Protein AF-A0A1F8T4U3-F1 (afdb_monomer)

Structure (mmCIF, N/CA/C/O backbone):
data_AF-A0A1F8T4U3-F1
#
_entry.id   AF-A0A1F8T4U3-F1
#
loop_
_atom_site.group_PDB
_atom_site.id
_atom_site.type_symbol
_atom_site.label_atom_id
_atom_site.label_alt_id
_atom_site.label_comp_id
_atom_site.label_asym_id
_atom_site.label_entity_id
_atom_site.label_seq_id
_atom_site.pdbx_PDB_ins_code
_atom_site.Cartn_x
_atom_site.Cartn_y
_atom_site.Cartn_z
_atom_site.occupancy
_atom_site.B_iso_or_equiv
_atom_site.auth_seq_id
_atom_site.auth_comp_id
_atom_site.auth_asym_id
_atom_site.auth_atom_id
_atom_site.pdbx_PDB_model_num
ATOM 1 N N . MET A 1 1 ? 13.710 7.828 16.628 1.00 38.34 1 MET A N 1
ATOM 2 C CA . MET A 1 1 ? 12.894 6.754 17.235 1.00 38.34 1 MET A CA 1
ATOM 3 C C . MET A 1 1 ? 11.964 6.233 16.154 1.00 38.34 1 MET A C 1
ATOM 5 O O . MET A 1 1 ? 11.043 6.942 15.777 1.00 38.34 1 MET A O 1
ATOM 9 N N . SER A 1 2 ? 12.272 5.076 15.568 1.00 38.75 2 SER A N 1
ATOM 10 C CA . SER A 1 2 ? 11.488 4.494 14.478 1.00 38.75 2 SER A CA 1
ATOM 11 C C . SER A 1 2 ? 10.293 3.731 15.049 1.00 38.75 2 SER A C 1
ATOM 13 O O . SER A 1 2 ? 10.446 2.625 15.566 1.00 38.75 2 SER A O 1
ATOM 15 N N . THR A 1 3 ? 9.104 4.319 14.976 1.00 54.06 3 THR A N 1
ATOM 16 C CA . THR A 1 3 ? 7.865 3.553 15.157 1.00 54.06 3 THR A CA 1
ATOM 17 C C . THR A 1 3 ? 7.583 2.911 13.801 1.00 54.06 3 THR A C 1
ATOM 19 O O . THR A 1 3 ? 7.075 3.572 12.909 1.00 54.06 3 THR A O 1
ATOM 22 N N . PHE A 1 4 ? 8.062 1.681 13.594 1.00 69.12 4 PHE A N 1
ATOM 23 C CA . PHE A 1 4 ? 8.193 1.056 12.264 1.00 69.12 4 PHE A CA 1
ATOM 24 C C . PHE A 1 4 ? 6.885 0.507 11.667 1.00 69.12 4 PHE A C 1
ATOM 26 O O . PHE A 1 4 ? 6.922 -0.093 10.598 1.00 69.12 4 PHE A O 1
ATOM 33 N N . LEU A 1 5 ? 5.747 0.681 12.343 1.00 88.00 5 LEU A N 1
ATOM 34 C CA . LEU A 1 5 ? 4.460 0.137 11.912 1.00 88.00 5 LEU A CA 1
ATOM 35 C C . LEU A 1 5 ? 3.433 1.269 11.778 1.00 88.00 5 LEU A C 1
ATOM 37 O O . LEU A 1 5 ? 3.212 1.979 12.767 1.00 88.00 5 LEU A O 1
ATOM 41 N N . PRO A 1 6 ? 2.814 1.445 10.596 1.00 91.81 6 PRO A N 1
ATOM 42 C CA . PRO A 1 6 ? 1.813 2.481 10.383 1.00 91.81 6 PRO A CA 1
ATOM 43 C C . PRO A 1 6 ? 0.578 2.211 11.240 1.00 91.81 6 PRO A C 1
ATOM 45 O O . PRO A 1 6 ? 0.229 1.060 11.514 1.00 91.81 6 PRO A O 1
ATOM 48 N N . ARG A 1 7 ? -0.120 3.263 11.654 1.00 92.31 7 ARG A N 1
ATOM 49 C CA . ARG A 1 7 ? -1.450 3.125 12.266 1.00 92.31 7 ARG A CA 1
ATOM 50 C C . ARG A 1 7 ? -2.534 3.100 11.195 1.00 92.31 7 ARG A C 1
ATOM 52 O O . ARG A 1 7 ? -2.344 3.609 10.095 1.00 92.31 7 ARG A O 1
ATOM 59 N N . ILE A 1 8 ? -3.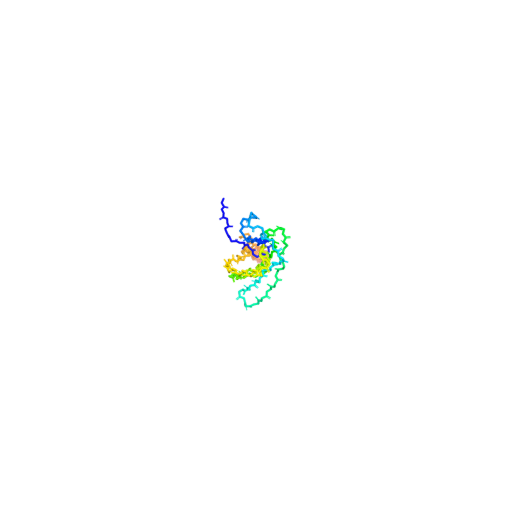709 2.561 11.519 1.00 93.50 8 ILE A N 1
ATOM 60 C CA . ILE A 1 8 ? -4.889 2.772 10.670 1.00 93.50 8 ILE A CA 1
ATOM 61 C C . ILE A 1 8 ? -5.109 4.280 10.462 1.00 93.50 8 ILE A C 1
ATOM 63 O O . ILE A 1 8 ? -4.965 5.072 11.396 1.00 93.50 8 ILE A O 1
ATOM 67 N N . GLY A 1 9 ? -5.424 4.676 9.231 1.00 91.38 9 GLY A N 1
ATOM 68 C CA . GLY A 1 9 ? -5.542 6.079 8.830 1.00 91.38 9 GLY A CA 1
ATOM 69 C C . GLY A 1 9 ? -4.218 6.788 8.511 1.00 91.38 9 GLY A C 1
ATOM 70 O O . GLY A 1 9 ? -4.257 7.898 7.986 1.00 91.38 9 GLY A O 1
ATOM 71 N N . GLU A 1 10 ? -3.061 6.174 8.771 1.00 92.56 10 GLU A N 1
ATOM 72 C CA . GLU A 1 10 ? -1.750 6.715 8.396 1.00 92.56 10 GLU A CA 1
ATOM 73 C C . GLU A 1 10 ? -1.363 6.270 6.983 1.00 92.56 10 GLU A C 1
ATOM 75 O O . GLU A 1 10 ? -1.389 5.083 6.668 1.00 92.56 10 GLU A O 1
ATOM 80 N N . GLN A 1 11 ? -1.009 7.216 6.115 1.00 94.56 11 GLN A N 1
ATOM 81 C CA . GLN A 1 11 ? -0.647 6.909 4.735 1.00 94.56 11 GLN A CA 1
ATOM 82 C C . GLN A 1 11 ? 0.686 6.152 4.666 1.00 94.56 11 GLN A C 1
ATOM 84 O O . GLN A 1 11 ? 1.686 6.564 5.249 1.00 94.56 11 GLN A O 1
ATOM 89 N N . VAL A 1 12 ? 0.704 5.079 3.883 1.00 94.44 12 VAL A N 1
ATOM 90 C CA . VAL A 1 12 ? 1.893 4.306 3.531 1.00 94.44 12 VAL A CA 1
ATOM 91 C C . VAL A 1 12 ? 2.278 4.633 2.095 1.00 94.44 12 VAL A C 1
ATOM 93 O O . VAL A 1 12 ? 1.426 4.660 1.204 1.00 94.44 12 VAL A O 1
ATOM 96 N N . ILE A 1 13 ? 3.568 4.868 1.867 1.00 95.69 13 ILE A N 1
ATOM 97 C CA . ILE A 1 13 ? 4.123 5.078 0.530 1.00 95.69 13 ILE A CA 1
ATOM 98 C C . ILE A 1 13 ? 4.714 3.761 0.036 1.00 95.69 13 ILE A C 1
ATOM 100 O O . ILE A 1 13 ? 5.574 3.171 0.686 1.00 95.69 13 ILE A O 1
ATOM 104 N N . ILE A 1 14 ? 4.243 3.312 -1.121 1.00 95.81 14 ILE A N 1
ATOM 105 C CA . ILE A 1 14 ? 4.720 2.125 -1.819 1.00 95.81 14 ILE A CA 1
ATOM 106 C C . ILE A 1 14 ? 5.652 2.607 -2.918 1.00 95.81 14 ILE A C 1
ATOM 108 O O . ILE A 1 14 ? 5.229 3.340 -3.810 1.00 95.81 14 ILE A O 1
ATOM 112 N N . THR A 1 15 ? 6.910 2.189 -2.862 1.00 95.00 15 THR A N 1
ATOM 113 C CA . THR A 1 15 ? 7.899 2.474 -3.900 1.00 95.00 15 THR A CA 1
ATOM 114 C C . THR A 1 15 ? 8.440 1.180 -4.476 1.00 95.00 15 THR A C 1
ATOM 116 O O . THR A 1 15 ? 8.572 0.171 -3.781 1.00 95.00 15 THR A O 1
ATOM 119 N N . ALA A 1 16 ? 8.741 1.206 -5.765 1.00 93.81 16 ALA A N 1
ATOM 120 C CA . ALA A 1 16 ? 9.314 0.078 -6.469 1.00 93.81 16 ALA A CA 1
ATOM 121 C C . ALA A 1 16 ? 10.251 0.575 -7.564 1.00 93.81 16 ALA A C 1
ATOM 123 O O . ALA A 1 16 ? 10.000 1.599 -8.198 1.00 93.81 16 ALA 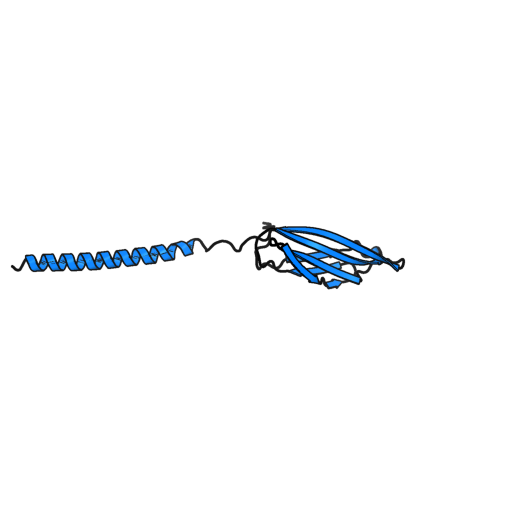A O 1
ATOM 124 N N . ASP A 1 17 ? 11.343 -0.151 -7.769 1.00 90.38 17 ASP A N 1
ATOM 125 C CA . ASP A 1 17 ? 12.385 0.222 -8.715 1.00 90.38 17 ASP A CA 1
ATOM 126 C C . ASP A 1 17 ? 12.829 -1.018 -9.491 1.00 90.38 17 ASP A C 1
ATOM 128 O O . ASP A 1 17 ? 13.073 -2.072 -8.897 1.00 90.38 17 ASP A O 1
ATOM 132 N N . LEU A 1 18 ? 12.910 -0.902 -10.818 1.00 84.31 18 LEU A N 1
ATOM 133 C CA . LEU A 1 18 ? 13.327 -1.995 -11.701 1.00 84.31 18 LEU A CA 1
ATOM 134 C C . LEU A 1 18 ? 14.850 -2.009 -11.936 1.00 84.31 18 LEU A C 1
ATOM 136 O O . LEU A 1 18 ? 15.330 -2.477 -12.967 1.00 84.31 18 LEU A O 1
ATOM 140 N N . GLY A 1 19 ? 15.619 -1.531 -10.957 1.00 73.62 19 GLY A N 1
ATOM 141 C CA . GLY A 1 19 ? 17.076 -1.517 -10.992 1.00 73.62 19 GLY A CA 1
ATOM 142 C C . GLY A 1 19 ? 17.644 -0.269 -11.675 1.00 73.62 19 GLY A C 1
ATOM 143 O O . GLY A 1 19 ? 16.906 0.621 -12.098 1.00 73.62 19 GLY A O 1
ATOM 144 N N . PRO A 1 20 ? 18.982 -0.161 -11.768 1.00 63.62 20 PRO A N 1
ATOM 145 C CA . PRO A 1 20 ? 19.629 1.076 -12.177 1.00 63.62 20 PRO A CA 1
ATOM 146 C C . PRO A 1 20 ? 19.173 1.532 -13.580 1.00 63.62 20 PRO A C 1
ATOM 148 O O . PRO A 1 20 ? 19.243 0.741 -14.527 1.00 63.62 20 PRO A O 1
ATOM 151 N N . PRO A 1 21 ? 18.814 2.823 -13.754 1.00 57.31 21 PRO A N 1
ATOM 152 C CA . PRO A 1 21 ? 18.354 3.391 -15.029 1.00 57.31 21 PRO A CA 1
ATOM 153 C C . PRO A 1 21 ? 19.306 3.152 -16.211 1.00 57.31 21 PRO A C 1
ATOM 155 O O . PRO A 1 21 ? 18.888 3.136 -17.368 1.00 57.31 21 PRO A O 1
ATOM 158 N N . ALA A 1 22 ? 20.595 2.940 -15.923 1.00 50.81 22 ALA A N 1
ATOM 159 C CA . ALA A 1 22 ? 21.651 2.696 -16.902 1.00 50.81 22 ALA A CA 1
ATOM 160 C C . ALA A 1 22 ? 21.457 1.415 -17.742 1.00 50.81 22 ALA A C 1
ATOM 162 O O . ALA A 1 22 ? 22.149 1.249 -18.742 1.00 50.81 22 ALA A O 1
ATOM 163 N N . ALA A 1 23 ? 20.518 0.533 -17.379 1.00 61.16 23 ALA A N 1
ATOM 164 C CA . ALA A 1 23 ? 20.160 -0.641 -18.178 1.00 61.16 23 ALA A CA 1
ATOM 165 C C . ALA A 1 23 ? 19.227 -0.329 -19.369 1.00 61.16 23 ALA A C 1
ATOM 167 O O . ALA A 1 23 ? 18.924 -1.227 -20.152 1.00 61.16 23 ALA A O 1
ATOM 168 N N . GLY A 1 24 ? 18.759 0.919 -19.523 1.00 64.31 24 GLY A N 1
ATOM 169 C CA . GLY A 1 24 ? 17.869 1.305 -20.626 1.00 64.31 24 GLY A CA 1
ATOM 170 C C . GLY A 1 24 ? 16.463 0.707 -20.524 1.00 64.31 24 GLY A C 1
ATOM 171 O O . GLY A 1 24 ? 15.755 0.631 -21.524 1.00 64.31 24 GLY A O 1
ATOM 172 N N . VAL A 1 25 ? 16.062 0.274 -19.327 1.00 73.62 25 VAL A N 1
ATOM 173 C CA . VAL A 1 25 ? 14.745 -0.305 -19.060 1.00 73.62 25 VAL A CA 1
ATOM 174 C C . VAL A 1 25 ? 13.848 0.782 -18.476 1.00 73.62 25 VAL A C 1
ATOM 176 O O . VAL A 1 25 ? 14.078 1.259 -17.365 1.00 73.62 25 VAL A O 1
ATOM 179 N N . ALA A 1 26 ? 12.82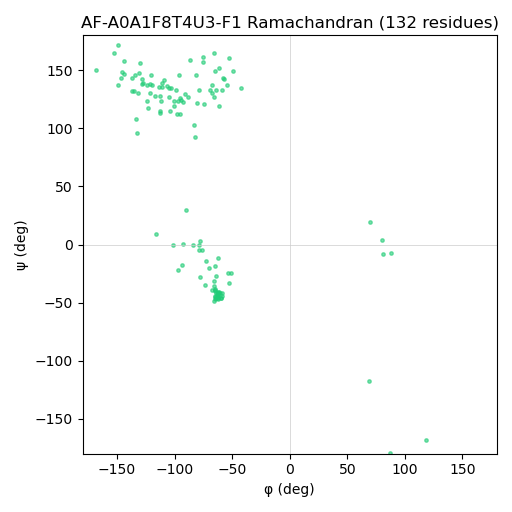7 1.181 -19.232 1.00 82.31 26 ALA A N 1
ATOM 180 C CA . ALA A 1 26 ? 11.778 2.072 -18.752 1.00 82.31 26 ALA A CA 1
ATOM 181 C C . ALA A 1 26 ? 10.559 1.244 -18.343 1.00 82.31 26 ALA A C 1
ATOM 183 O O . ALA A 1 26 ? 10.119 0.362 -19.087 1.00 82.31 26 ALA A O 1
ATOM 184 N N . LEU A 1 27 ? 10.005 1.536 -17.167 1.00 91.06 27 LEU A N 1
ATOM 185 C CA . LEU A 1 27 ? 8.738 0.954 -16.755 1.00 91.06 27 LEU A CA 1
ATOM 186 C C . LEU A 1 27 ? 7.634 1.424 -17.707 1.00 91.06 27 LEU A C 1
ATOM 188 O O . LEU A 1 27 ? 7.506 2.611 -18.001 1.00 91.06 27 LEU A O 1
ATOM 192 N N . SER A 1 28 ? 6.822 0.481 -18.169 1.00 92.31 28 SER A N 1
ATOM 193 C CA . SER A 1 28 ? 5.616 0.741 -18.958 1.00 92.31 28 SER A CA 1
ATOM 194 C C . SER A 1 28 ? 4.358 0.735 -18.092 1.00 92.31 28 SER A C 1
ATOM 196 O O . SER A 1 28 ? 3.347 1.323 -18.466 1.00 92.31 28 SER A O 1
ATOM 198 N N . GLY A 1 29 ? 4.411 0.085 -16.929 1.00 95.00 29 GLY A N 1
ATOM 199 C CA . GLY A 1 29 ? 3.289 0.006 -16.004 1.00 95.00 29 GLY A CA 1
ATOM 200 C C . GLY A 1 29 ? 3.705 -0.552 -14.652 1.00 95.00 29 GLY A C 1
ATOM 201 O O . GLY A 1 29 ? 4.632 -1.35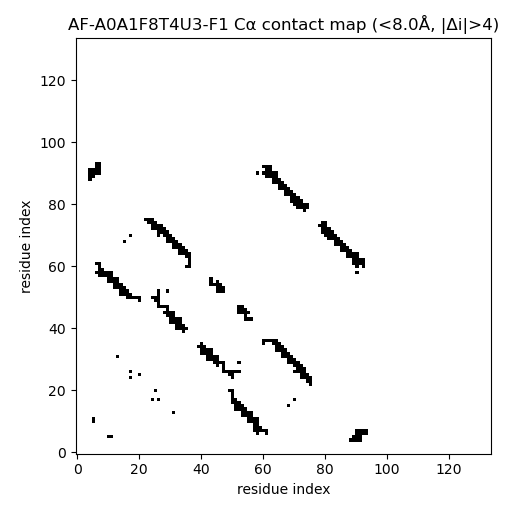9 -14.555 1.00 95.00 29 GLY A O 1
ATOM 202 N N . ALA A 1 30 ? 3.009 -0.121 -13.607 1.00 97.12 30 ALA A N 1
ATOM 203 C CA . ALA A 1 30 ? 3.247 -0.566 -12.247 1.00 97.12 30 ALA A CA 1
ATOM 204 C C . ALA A 1 30 ? 1.940 -0.554 -11.449 1.00 97.12 30 ALA A C 1
ATOM 206 O O . ALA A 1 30 ? 1.148 0.388 -11.532 1.00 97.12 30 ALA A O 1
ATOM 207 N N . GLN A 1 31 ? 1.722 -1.599 -10.659 1.00 98.00 31 GLN A N 1
ATOM 208 C CA . GLN A 1 31 ? 0.558 -1.715 -9.786 1.00 98.00 31 GLN A CA 1
ATOM 209 C C . GLN A 1 31 ? 0.925 -2.444 -8.499 1.00 98.00 31 GLN A C 1
ATOM 211 O O . GLN A 1 31 ? 1.773 -3.337 -8.501 1.00 98.00 31 GLN A O 1
ATOM 216 N N . ALA A 1 32 ? 0.251 -2.089 -7.413 1.00 98.19 32 ALA A N 1
ATOM 217 C CA . ALA A 1 32 ? 0.273 -2.839 -6.170 1.00 98.19 32 ALA A CA 1
ATOM 218 C C . ALA A 1 32 ? -1.098 -3.474 -5.933 1.00 98.19 32 ALA A C 1
ATOM 220 O O . ALA A 1 32 ? -2.134 -2.855 -6.160 1.00 98.19 32 ALA A O 1
ATOM 221 N N . VAL A 1 33 ? -1.109 -4.712 -5.465 1.00 98.38 33 VAL A N 1
ATOM 222 C CA . VAL A 1 33 ? -2.307 -5.421 -5.030 1.00 98.38 33 VAL A CA 1
ATOM 223 C C . VAL A 1 33 ? -2.189 -5.615 -3.528 1.00 98.38 33 VAL A C 1
ATOM 225 O O . VAL A 1 33 ? -1.303 -6.318 -3.043 1.00 98.38 33 VAL A O 1
ATOM 228 N N . ILE A 1 34 ? -3.068 -4.952 -2.787 1.00 98.25 34 ILE A N 1
ATOM 229 C CA . ILE A 1 34 ? -3.110 -4.990 -1.331 1.00 98.25 34 ILE A CA 1
ATOM 230 C C . ILE A 1 34 ? -4.106 -6.053 -0.904 1.00 98.25 34 ILE A C 1
ATOM 232 O O . ILE A 1 34 ? -5.277 -5.999 -1.276 1.00 98.25 34 ILE A O 1
ATOM 236 N N . ARG A 1 35 ? -3.657 -7.003 -0.089 1.00 98.31 35 ARG A N 1
ATOM 237 C CA . ARG A 1 35 ? -4.505 -7.998 0.561 1.00 98.31 35 ARG A CA 1
ATOM 238 C C . ARG A 1 35 ? -4.681 -7.625 2.024 1.00 98.31 35 ARG A C 1
ATOM 240 O O . ARG A 1 35 ? -3.722 -7.651 2.794 1.00 98.31 35 ARG A O 1
ATOM 247 N N . ARG A 1 36 ? -5.913 -7.302 2.404 1.00 97.62 36 ARG A N 1
ATOM 248 C CA . ARG A 1 36 ? -6.282 -6.943 3.776 1.00 97.62 36 ARG A CA 1
ATOM 249 C C . ARG A 1 36 ? -6.343 -8.189 4.675 1.00 97.62 36 ARG A C 1
ATOM 251 O O . ARG A 1 36 ? -6.548 -9.291 4.163 1.00 97.62 36 ARG A O 1
ATOM 258 N N . PRO A 1 37 ? -6.283 -8.031 6.011 1.00 96.88 37 PRO A N 1
ATOM 259 C CA . PRO A 1 37 ? -6.395 -9.133 6.971 1.00 96.88 37 PRO A CA 1
ATOM 260 C C . PRO A 1 37 ? -7.632 -10.024 6.783 1.00 96.88 37 PRO A C 1
ATOM 262 O O . PRO A 1 37 ? -7.570 -11.225 7.022 1.00 96.88 37 PRO A O 1
ATOM 265 N N . GLY A 1 38 ? -8.754 -9.449 6.333 1.00 95.12 38 GLY A N 1
ATOM 266 C CA . GLY A 1 38 ? -9.994 -10.182 6.047 1.00 95.12 38 GLY A CA 1
ATOM 267 C C . GLY A 1 38 ? -10.008 -10.930 4.707 1.00 95.12 38 GLY A C 1
ATOM 268 O O . GLY A 1 38 ? -11.014 -11.544 4.371 1.00 95.12 38 GLY A O 1
ATOM 269 N N . GLY A 1 39 ? -8.927 -10.862 3.924 1.00 94.75 39 GLY A N 1
ATOM 270 C CA . GLY A 1 39 ? -8.815 -11.474 2.598 1.00 94.75 39 GLY A CA 1
ATOM 271 C C . GLY A 1 39 ? -9.310 -10.602 1.440 1.00 94.75 39 GLY A C 1
ATOM 272 O O . GLY A 1 39 ? -9.089 -10.967 0.288 1.00 94.75 39 GLY A O 1
ATOM 273 N N . GLU A 1 40 ? -9.931 -9.453 1.723 1.00 97.75 40 GLU A N 1
ATOM 274 C CA . GLU A 1 40 ? -10.290 -8.453 0.710 1.00 97.75 40 GLU A CA 1
ATOM 275 C C . GLU A 1 40 ? -9.054 -7.972 -0.050 1.00 97.75 40 GLU A C 1
ATOM 277 O O . GLU A 1 40 ? -7.979 -7.797 0.532 1.00 97.75 40 GLU A O 1
ATOM 282 N N . VAL A 1 41 ? -9.228 -7.721 -1.344 1.00 97.56 41 VAL A N 1
ATOM 283 C CA . VAL A 1 41 ? -8.152 -7.296 -2.236 1.00 97.56 41 VAL A CA 1
ATOM 284 C C . VAL A 1 41 ? -8.478 -5.934 -2.836 1.00 97.56 41 VAL A C 1
ATOM 286 O O . VAL A 1 41 ? -9.608 -5.688 -3.253 1.00 97.56 41 VAL A O 1
ATOM 289 N N . GLU A 1 42 ? -7.479 -5.061 -2.894 1.00 97.56 42 GLU A N 1
ATOM 290 C CA . GLU A 1 42 ? -7.564 -3.727 -3.482 1.00 97.56 42 GLU A CA 1
ATOM 291 C C . GLU A 1 42 ? -6.372 -3.493 -4.416 1.00 97.56 42 GLU A C 1
ATOM 293 O O . GLU A 1 42 ? -5.226 -3.722 -4.037 1.00 97.56 42 GLU A O 1
ATOM 298 N N . THR A 1 43 ? -6.628 -3.035 -5.641 1.00 97.88 43 THR A N 1
ATOM 299 C CA . THR A 1 43 ? -5.568 -2.680 -6.593 1.00 97.88 43 THR A CA 1
ATOM 300 C C . THR A 1 43 ? -5.284 -1.186 -6.524 1.00 97.88 43 THR A C 1
ATOM 302 O O . THR A 1 43 ? -6.181 -0.366 -6.704 1.00 97.88 43 THR A O 1
ATOM 305 N N . VAL A 1 44 ? -4.020 -0.840 -6.307 1.00 97.25 44 VAL A N 1
ATOM 306 C CA . VAL A 1 44 ? -3.512 0.528 -6.225 1.00 97.25 44 VAL A CA 1
ATOM 307 C C . VAL A 1 44 ? -2.605 0.780 -7.434 1.00 97.25 44 VAL A C 1
ATOM 309 O O . VAL A 1 44 ? -1.554 0.140 -7.549 1.00 97.25 44 VAL A O 1
ATOM 312 N N . PRO A 1 45 ? -2.974 1.687 -8.356 1.00 96.62 45 PRO A N 1
ATOM 313 C CA . PRO A 1 45 ? -2.092 2.058 -9.455 1.00 96.62 45 PRO A CA 1
ATOM 314 C C . PRO A 1 45 ? -0.872 2.811 -8.914 1.00 96.62 45 PRO A C 1
ATOM 316 O O . PRO A 1 45 ? -1.006 3.677 -8.047 1.00 96.62 45 PRO A O 1
ATOM 319 N N . LEU A 1 46 ? 0.315 2.497 -9.434 1.00 97.75 46 LEU A N 1
ATOM 320 C CA . LEU A 1 46 ? 1.542 3.212 -9.091 1.00 97.75 46 LEU A CA 1
ATOM 321 C C . LEU A 1 46 ? 1.910 4.161 -10.235 1.00 97.75 46 LEU A C 1
ATOM 323 O O . LEU A 1 46 ? 1.885 3.788 -11.408 1.00 97.75 46 LEU A O 1
ATOM 327 N N . LEU A 1 47 ? 2.264 5.397 -9.896 1.00 97.38 47 LEU A N 1
ATOM 328 C CA . LEU A 1 47 ? 2.746 6.384 -10.851 1.00 97.38 47 LEU A CA 1
ATOM 329 C C . LEU A 1 47 ? 4.175 6.039 -11.264 1.00 97.38 47 LEU A C 1
ATOM 331 O O . LEU A 1 47 ? 5.080 6.008 -10.431 1.00 97.38 47 LEU A O 1
ATOM 335 N N . VAL A 1 48 ? 4.373 5.826 -12.561 1.00 94.94 48 VAL A N 1
ATOM 336 C CA . VAL A 1 48 ? 5.668 5.489 -13.149 1.00 94.94 48 VAL A CA 1
ATOM 337 C C . VAL A 1 48 ? 6.424 6.751 -13.570 1.00 94.94 48 VAL A C 1
ATOM 339 O O . VAL A 1 48 ? 5.896 7.592 -14.292 1.00 94.94 48 VAL A O 1
ATOM 342 N N . THR A 1 49 ? 7.685 6.854 -13.153 1.00 90.69 49 THR A N 1
ATOM 343 C CA . THR A 1 49 ? 8.653 7.875 -13.573 1.00 90.69 49 THR A CA 1
ATOM 344 C C . THR A 1 49 ? 9.979 7.198 -13.929 1.00 90.69 49 THR A C 1
ATOM 346 O O . THR A 1 49 ? 10.808 6.923 -13.062 1.00 90.69 49 THR A O 1
ATOM 349 N N . GLY A 1 50 ? 10.198 6.910 -15.215 1.00 88.19 50 GLY A N 1
ATOM 350 C CA . GLY A 1 50 ? 11.414 6.225 -15.672 1.00 88.19 50 GLY A CA 1
ATOM 351 C C . GLY A 1 50 ? 11.467 4.765 -15.207 1.00 88.19 50 GLY A C 1
ATOM 352 O O . GLY A 1 50 ? 10.614 3.972 -15.595 1.00 88.19 50 GLY A O 1
ATOM 353 N N . SER A 1 51 ? 12.462 4.402 -14.394 1.00 89.06 51 SER A N 1
ATOM 354 C CA . SER A 1 51 ? 12.589 3.065 -13.780 1.00 89.06 51 SER A CA 1
ATOM 355 C C . SER A 1 51 ? 11.945 2.963 -12.391 1.00 89.06 51 SER A C 1
ATOM 357 O O . SER A 1 51 ? 11.985 1.898 -11.775 1.00 89.06 51 SER A O 1
ATOM 359 N N . HIS A 1 52 ? 11.352 4.057 -11.903 1.00 91.88 52 HIS A N 1
ATOM 360 C CA . HIS A 1 52 ? 10.782 4.164 -10.567 1.00 91.88 52 HIS A CA 1
ATOM 361 C C . HIS A 1 52 ? 9.254 4.212 -10.617 1.00 91.88 52 HIS A C 1
ATOM 363 O O . HIS A 1 52 ? 8.676 4.873 -11.480 1.00 91.88 52 HIS A O 1
ATOM 369 N N . ALA A 1 53 ? 8.592 3.561 -9.667 1.00 95.12 53 ALA A N 1
ATOM 370 C CA . ALA A 1 53 ? 7.153 3.638 -9.472 1.00 95.12 53 ALA A CA 1
ATOM 371 C C . ALA A 1 53 ? 6.823 3.978 -8.018 1.00 95.12 53 ALA A C 1
ATOM 373 O O . ALA A 1 53 ? 7.426 3.433 -7.094 1.00 95.12 53 ALA A O 1
ATOM 374 N N . THR A 1 54 ? 5.847 4.862 -7.817 1.00 97.31 54 THR A N 1
ATOM 375 C CA . THR A 1 54 ? 5.412 5.291 -6.484 1.00 97.31 54 THR A CA 1
ATOM 376 C C . THR A 1 54 ? 3.895 5.356 -6.383 1.00 97.31 54 THR A C 1
ATOM 378 O O . THR A 1 54 ? 3.209 5.740 -7.327 1.00 97.31 54 THR A O 1
ATOM 381 N N . GLY A 1 55 ? 3.352 4.992 -5.232 1.00 96.88 55 GLY A N 1
ATOM 382 C CA . GLY A 1 55 ? 1.934 5.107 -4.932 1.00 96.88 55 GLY A CA 1
ATOM 383 C C . GLY A 1 55 ? 1.714 5.260 -3.440 1.00 96.88 55 GLY A C 1
ATOM 384 O O . GLY A 1 55 ? 2.608 5.013 -2.633 1.00 96.88 55 GLY A O 1
ATOM 385 N N . ALA A 1 56 ? 0.515 5.686 -3.071 1.00 96.50 56 ALA A N 1
ATOM 386 C CA . ALA A 1 56 ? 0.156 5.879 -1.681 1.00 96.50 56 ALA A CA 1
ATOM 387 C C . ALA A 1 56 ? -1.129 5.127 -1.357 1.00 96.50 56 ALA A C 1
ATOM 389 O O . ALA A 1 56 ? -2.074 5.126 -2.145 1.00 96.50 56 ALA A O 1
ATOM 390 N N . TRP A 1 57 ? -1.161 4.507 -0.185 1.00 97.19 57 TRP A N 1
ATOM 391 C CA . TRP A 1 57 ? -2.306 3.745 0.289 1.00 97.19 57 TRP A CA 1
ATOM 392 C C . TRP A 1 57 ? -2.474 3.919 1.795 1.00 97.19 57 TRP A C 1
ATOM 394 O O . TRP A 1 57 ? -1.491 4.062 2.517 1.00 97.19 57 TRP A O 1
ATOM 404 N N . THR A 1 58 ? -3.714 3.899 2.278 1.00 96.56 58 THR A N 1
ATOM 405 C CA . THR A 1 58 ? -4.018 4.122 3.695 1.00 96.56 58 THR A CA 1
ATOM 406 C C . THR A 1 58 ? -4.788 2.926 4.263 1.00 96.56 58 THR A C 1
ATOM 408 O O . THR A 1 58 ? -5.918 2.684 3.830 1.00 96.56 58 THR A O 1
ATOM 411 N N . PRO A 1 59 ? -4.245 2.197 5.257 1.00 95.50 59 PRO A N 1
ATOM 412 C CA . PRO A 1 59 ? -4.944 1.098 5.904 1.00 95.50 59 PRO A CA 1
ATOM 413 C C . PRO A 1 59 ? -6.160 1.596 6.678 1.00 95.50 59 PRO A C 1
ATOM 415 O O . PRO A 1 59 ? -6.060 2.455 7.554 1.00 95.50 59 PRO A O 1
ATOM 418 N N . SER A 1 60 ? -7.314 1.003 6.390 1.00 94.56 60 SER A N 1
ATOM 419 C CA . SER A 1 60 ? -8.574 1.259 7.096 1.00 94.56 60 SER A CA 1
ATOM 420 C C . SER A 1 60 ? -8.837 0.275 8.239 1.00 94.56 60 SER A C 1
ATOM 422 O O . SER A 1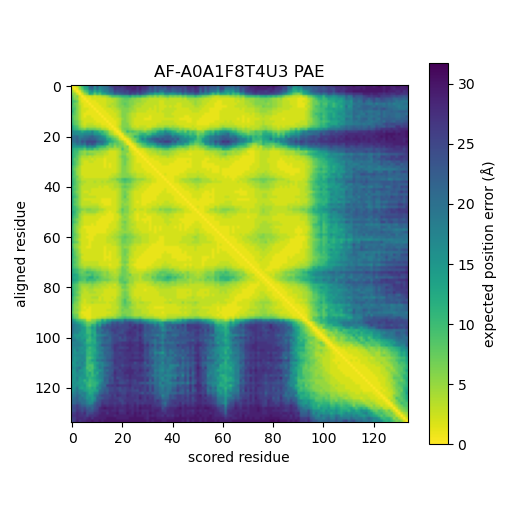 60 ? -9.648 0.558 9.118 1.00 94.56 60 SER A O 1
ATOM 424 N N . VAL A 1 61 ? -8.147 -0.868 8.244 1.00 95.19 61 VAL A N 1
ATOM 425 C CA . VAL A 1 61 ? -8.316 -1.943 9.229 1.00 95.19 61 VAL A CA 1
ATOM 426 C C . VAL A 1 61 ? -6.972 -2.350 9.838 1.00 95.19 61 VAL A C 1
ATOM 428 O O . VAL A 1 61 ? -5.961 -2.370 9.123 1.00 95.19 61 VAL A O 1
ATOM 431 N N . PRO A 1 62 ? -6.932 -2.665 11.146 1.00 95.19 62 PRO A N 1
ATOM 432 C CA . PRO A 1 62 ? -5.710 -3.114 11.797 1.00 95.19 62 PRO A CA 1
ATOM 433 C C . PRO A 1 62 ? -5.385 -4.564 11.419 1.00 95.19 62 PRO A C 1
ATOM 435 O O . PRO A 1 62 ? -6.279 -5.339 11.078 1.00 95.19 62 PRO A O 1
ATOM 438 N N . GLY A 1 63 ? -4.111 -4.936 11.533 1.00 95.25 63 GLY A N 1
ATOM 439 C CA . GLY A 1 63 ? -3.615 -6.292 11.295 1.00 95.25 63 GLY A CA 1
ATOM 440 C C . GLY A 1 63 ? -2.606 -6.385 10.151 1.00 95.25 63 GLY A C 1
ATOM 441 O O . GLY A 1 63 ? -2.095 -5.376 9.669 1.00 95.25 63 GLY A O 1
ATOM 442 N N 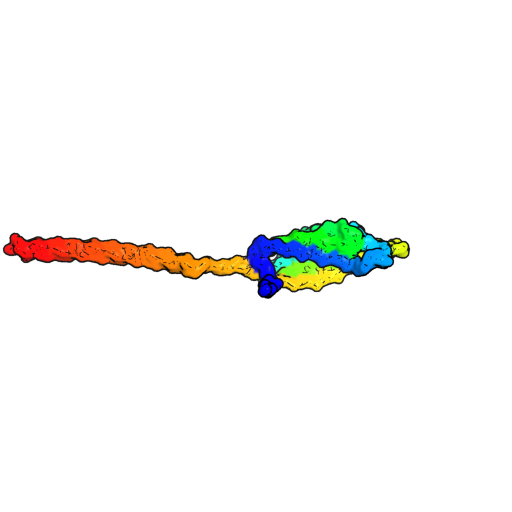. LEU A 1 64 ? -2.306 -7.619 9.740 1.00 97.06 64 LEU A N 1
ATOM 443 C CA . LEU A 1 64 ? -1.310 -7.924 8.714 1.00 97.06 64 LEU A CA 1
ATOM 444 C C . LEU A 1 64 ? -1.879 -7.728 7.299 1.00 97.06 64 LEU A C 1
ATOM 446 O O . LEU A 1 64 ? -2.847 -8.386 6.918 1.00 97.06 64 LEU A O 1
ATOM 450 N N . HIS A 1 65 ? -1.246 -6.855 6.521 1.00 97.75 65 HIS A N 1
ATOM 451 C CA . HIS A 1 65 ? -1.548 -6.612 5.112 1.00 97.75 65 HIS A CA 1
ATOM 452 C C . HIS A 1 65 ? -0.449 -7.213 4.235 1.00 97.75 65 HIS A C 1
ATOM 454 O O . HIS A 1 65 ? 0.738 -7.065 4.531 1.00 97.75 65 HIS A O 1
ATOM 460 N N . GLY A 1 66 ? -0.846 -7.881 3.155 1.00 97.69 66 GLY A N 1
ATOM 461 C CA . GLY A 1 66 ? 0.054 -8.316 2.086 1.00 97.69 66 GLY A CA 1
ATOM 462 C C . GLY A 1 66 ? 0.061 -7.309 0.940 1.00 97.69 66 GLY A C 1
ATOM 463 O O . GLY A 1 66 ? -0.967 -6.701 0.652 1.00 97.69 66 GLY A O 1
ATOM 464 N N . VAL A 1 67 ? 1.202 -7.139 0.283 1.00 97.94 67 VAL A N 1
ATOM 465 C CA . VAL A 1 67 ? 1.397 -6.214 -0.835 1.00 97.94 67 VAL A CA 1
ATOM 466 C C . VAL A 1 67 ? 2.144 -6.947 -1.940 1.00 97.94 67 VAL A C 1
ATOM 468 O O . VAL A 1 67 ? 3.342 -7.194 -1.821 1.00 97.94 67 VAL A O 1
ATOM 471 N N . ASP A 1 68 ? 1.442 -7.267 -3.020 1.00 98.06 68 ASP A N 1
ATOM 472 C CA . ASP A 1 68 ? 2.037 -7.785 -4.250 1.00 98.06 68 ASP A CA 1
ATOM 473 C C . ASP A 1 68 ? 2.270 -6.616 -5.211 1.00 98.06 68 ASP A C 1
ATOM 475 O O . ASP A 1 68 ? 1.318 -6.012 -5.704 1.00 98.06 68 ASP A O 1
ATOM 479 N N . VAL A 1 69 ? 3.524 -6.270 -5.492 1.00 97.69 69 VAL A N 1
ATOM 480 C CA . VAL A 1 69 ? 3.863 -5.222 -6.463 1.00 97.69 69 VAL A CA 1
ATOM 481 C C . VAL A 1 69 ? 4.264 -5.872 -7.771 1.00 97.69 69 VAL A C 1
ATOM 483 O O . VAL A 1 69 ? 5.197 -6.668 -7.795 1.00 97.69 69 VAL A O 1
ATOM 486 N N . THR A 1 70 ? 3.582 -5.512 -8.855 1.00 97.12 70 THR A N 1
ATOM 487 C CA . THR A 1 70 ? 3.899 -5.964 -10.212 1.00 97.12 70 THR A CA 1
ATOM 488 C C . THR A 1 70 ? 4.392 -4.792 -11.044 1.00 97.12 70 THR A C 1
ATOM 490 O O . THR A 1 70 ? 3.737 -3.751 -11.131 1.00 97.12 70 THR A O 1
ATOM 493 N N . LEU A 1 71 ? 5.555 -4.979 -11.659 1.00 95.62 71 LEU A N 1
ATOM 494 C CA . LEU A 1 71 ? 6.197 -4.053 -12.575 1.00 95.62 71 LEU A CA 1
ATOM 495 C C . LEU A 1 71 ? 6.238 -4.673 -13.966 1.00 95.62 71 LEU A C 1
ATOM 497 O O . LEU A 1 71 ? 6.621 -5.832 -14.130 1.00 95.62 71 LEU A O 1
ATOM 501 N N . THR A 1 72 ? 5.901 -3.866 -14.961 1.00 95.25 72 THR A N 1
ATOM 502 C CA . THR A 1 72 ? 6.028 -4.212 -16.375 1.00 95.25 72 THR A CA 1
ATOM 503 C C . THR A 1 72 ? 6.937 -3.203 -17.053 1.00 95.25 72 THR A C 1
ATOM 505 O O . THR A 1 72 ? 6.866 -2.000 -16.785 1.00 95.25 72 THR A O 1
ATOM 508 N N . ALA A 1 73 ? 7.810 -3.696 -17.918 1.00 93.00 73 ALA A N 1
ATOM 509 C CA . ALA A 1 73 ? 8.716 -2.892 -18.716 1.00 93.00 73 ALA A CA 1
ATOM 510 C C . ALA A 1 73 ? 8.993 -3.573 -20.054 1.00 93.00 73 ALA A C 1
ATOM 512 O O . ALA A 1 73 ? 8.647 -4.734 -20.273 1.00 93.00 73 ALA A O 1
ATOM 513 N N . THR A 1 74 ? 9.665 -2.852 -20.942 1.00 88.44 74 THR A N 1
ATOM 514 C CA . THR A 1 74 ? 10.263 -3.425 -22.150 1.00 88.44 74 THR A CA 1
ATOM 515 C C . THR A 1 74 ? 11.772 -3.237 -22.066 1.00 88.44 74 THR A C 1
ATOM 517 O O . THR A 1 74 ? 12.243 -2.134 -21.778 1.00 88.44 74 THR A O 1
ATOM 520 N N . GLY A 1 75 ? 12.523 -4.322 -22.253 1.00 83.19 75 GLY A N 1
ATOM 521 C CA . GLY A 1 75 ? 13.978 -4.289 -22.341 1.00 83.19 75 GLY A CA 1
ATOM 522 C C . GLY A 1 75 ? 14.455 -3.529 -23.578 1.00 83.19 75 GLY A C 1
ATOM 523 O O . GLY A 1 75 ? 13.698 -3.295 -24.521 1.00 83.19 75 GLY A O 1
ATOM 524 N N . SER A 1 76 ? 15.733 -3.158 -23.602 1.00 82.50 76 SER A N 1
ATOM 525 C CA . SER A 1 76 ? 16.352 -2.506 -24.767 1.00 82.50 76 SER A CA 1
ATOM 526 C C . SER A 1 76 ? 16.405 -3.406 -26.011 1.00 82.50 76 SER A C 1
ATOM 528 O O . SER A 1 76 ? 16.529 -2.914 -27.129 1.00 82.50 76 SER A O 1
ATOM 530 N N . ASP A 1 77 ? 16.261 -4.714 -25.819 1.00 85.38 77 ASP A N 1
ATOM 531 C CA . ASP A 1 77 ? 16.115 -5.755 -26.837 1.00 85.38 77 ASP A CA 1
ATOM 532 C C . ASP A 1 77 ? 14.665 -5.939 -27.332 1.00 85.38 77 ASP A C 1
ATOM 534 O O . ASP A 1 77 ? 14.410 -6.772 -28.201 1.00 85.38 77 ASP A O 1
ATOM 538 N N . GLY A 1 78 ? 13.708 -5.169 -26.799 1.00 84.81 78 GLY A N 1
ATOM 539 C CA . GLY A 1 78 ? 12.285 -5.277 -27.123 1.00 84.81 78 GLY A CA 1
ATOM 540 C C . GLY A 1 78 ? 11.556 -6.408 -26.391 1.00 84.81 78 GLY A C 1
ATOM 541 O O . GLY A 1 78 ? 10.368 -6.617 -26.635 1.00 84.81 78 GLY A O 1
ATOM 542 N N . ILE A 1 79 ? 12.227 -7.137 -25.492 1.00 88.31 79 ILE A N 1
ATOM 543 C CA . ILE A 1 79 ? 11.612 -8.230 -24.736 1.00 88.31 79 ILE A CA 1
ATOM 544 C C . ILE A 1 79 ? 10.781 -7.656 -23.585 1.00 88.31 79 ILE A C 1
ATOM 546 O O . ILE A 1 79 ? 11.231 -6.791 -22.832 1.00 88.31 79 ILE A O 1
ATOM 550 N N . ALA A 1 80 ? 9.553 -8.155 -23.429 1.00 90.75 80 ALA A N 1
ATOM 551 C CA . ALA A 1 80 ? 8.698 -7.793 -22.306 1.00 90.75 80 ALA A CA 1
ATOM 552 C C . ALA A 1 80 ? 9.279 -8.329 -20.988 1.00 90.75 80 ALA A C 1
ATOM 554 O O . ALA A 1 80 ? 9.610 -9.510 -20.863 1.00 90.75 80 ALA A O 1
ATOM 555 N N . ILE A 1 81 ? 9.378 -7.452 -19.993 1.00 90.19 81 ILE A N 1
ATOM 556 C CA . ILE A 1 81 ? 9.843 -7.769 -18.647 1.00 90.19 81 ILE A CA 1
ATOM 557 C C . ILE A 1 81 ? 8.659 -7.625 -17.700 1.00 90.19 81 ILE A C 1
ATOM 559 O O . ILE A 1 81 ? 8.080 -6.548 -17.584 1.00 90.19 81 ILE A O 1
ATOM 563 N N . GLU A 1 82 ? 8.357 -8.696 -16.973 1.00 93.75 82 GLU A N 1
ATOM 564 C CA . GLU A 1 82 ? 7.414 -8.686 -15.859 1.00 93.75 82 GLU A CA 1
ATOM 565 C C . GLU A 1 82 ? 8.130 -9.157 -14.589 1.00 93.75 82 GLU A C 1
ATOM 567 O O . GLU A 1 82 ? 8.870 -10.155 -14.584 1.00 93.75 82 GLU A O 1
ATOM 572 N N . ARG A 1 83 ? 7.973 -8.386 -13.512 1.00 93.06 83 ARG A N 1
ATOM 573 C CA . ARG A 1 83 ? 8.545 -8.679 -12.197 1.00 93.06 83 ARG A CA 1
ATOM 574 C C . ARG A 1 83 ? 7.499 -8.448 -11.128 1.00 93.06 83 ARG A C 1
ATOM 576 O O . ARG A 1 83 ? 6.895 -7.381 -11.077 1.00 93.06 83 ARG A O 1
ATOM 583 N N . THR A 1 84 ? 7.371 -9.420 -10.236 1.00 95.31 84 THR A N 1
ATOM 584 C CA . THR A 1 84 ? 6.489 -9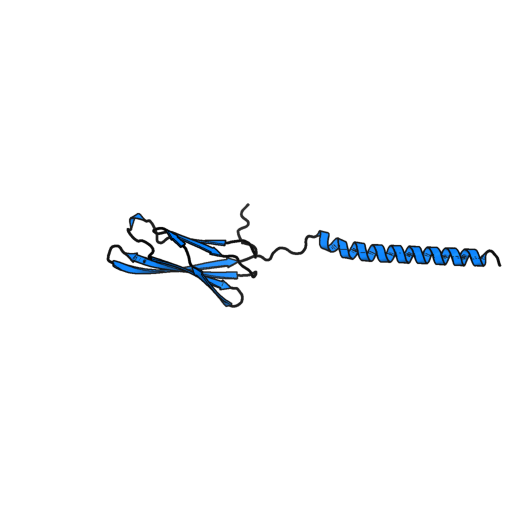.328 -9.078 1.00 95.31 84 THR A CA 1
ATOM 585 C C . THR A 1 84 ? 7.287 -9.569 -7.810 1.00 95.31 84 THR A C 1
ATOM 587 O O . THR A 1 84 ? 8.135 -10.461 -7.760 1.00 95.31 84 THR A O 1
ATOM 590 N N . VAL A 1 85 ? 7.019 -8.768 -6.786 1.00 95.31 85 VAL A N 1
ATOM 591 C CA . VAL A 1 85 ? 7.574 -8.934 -5.444 1.00 95.31 85 VAL A CA 1
ATOM 592 C C . VAL A 1 85 ? 6.453 -8.861 -4.422 1.00 95.31 85 VAL A C 1
ATOM 594 O O . VAL A 1 85 ? 5.483 -8.129 -4.608 1.00 95.31 85 VAL A O 1
ATOM 597 N N . PHE A 1 86 ? 6.611 -9.610 -3.337 1.00 95.62 86 PHE A N 1
ATOM 598 C CA . PHE A 1 86 ? 5.694 -9.608 -2.212 1.00 95.62 86 PHE A CA 1
ATOM 599 C C . PHE A 1 86 ? 6.353 -8.978 -0.986 1.00 95.62 86 PHE A C 1
ATOM 601 O O . PHE A 1 86 ? 7.495 -9.299 -0.646 1.00 95.62 86 PHE A O 1
ATOM 608 N N . LEU A 1 87 ? 5.607 -8.117 -0.301 1.00 94.00 87 LEU A N 1
ATOM 609 C CA . LEU A 1 87 ? 5.936 -7.546 1.001 1.00 94.00 87 LEU A CA 1
ATOM 610 C C . LEU A 1 87 ? 4.737 -7.712 1.936 1.00 94.00 87 LEU A C 1
ATOM 612 O O . LEU A 1 87 ? 3.594 -7.797 1.493 1.00 94.00 87 LEU A O 1
ATOM 616 N N . ALA A 1 88 ? 4.983 -7.708 3.242 1.00 95.44 88 ALA A N 1
ATOM 617 C CA . ALA A 1 88 ? 3.921 -7.658 4.237 1.00 95.44 88 ALA A CA 1
ATOM 618 C C . ALA A 1 88 ? 4.263 -6.642 5.323 1.00 95.44 88 ALA A C 1
ATOM 620 O O . ALA A 1 88 ? 5.429 -6.484 5.689 1.00 95.44 88 ALA A O 1
ATOM 621 N N . PHE A 1 89 ? 3.243 -5.970 5.847 1.00 94.31 89 PHE A N 1
ATOM 622 C CA . PHE A 1 89 ? 3.384 -5.072 6.987 1.00 94.31 89 PHE A CA 1
ATOM 623 C C . PHE A 1 89 ? 2.157 -5.139 7.890 1.00 94.31 89 PHE A C 1
ATOM 625 O O . PHE A 1 89 ? 1.070 -5.530 7.467 1.00 94.31 89 PHE A O 1
ATOM 632 N N . GLU A 1 90 ? 2.327 -4.745 9.147 1.00 95.12 90 GLU A N 1
ATOM 633 C CA . GLU A 1 90 ? 1.245 -4.721 10.125 1.00 95.12 90 GLU A CA 1
ATOM 634 C C . GLU A 1 90 ? 0.768 -3.286 10.370 1.00 95.12 90 GLU A C 1
ATOM 636 O O . GLU A 1 90 ? 1.567 -2.412 10.705 1.00 95.12 90 GLU A O 1
ATOM 641 N N . ALA A 1 91 ? -0.539 -3.051 10.228 1.00 94.88 91 ALA A N 1
ATOM 642 C CA . ALA A 1 91 ? -1.180 -1.791 10.580 1.00 94.88 91 ALA A CA 1
ATOM 643 C C . ALA A 1 91 ? -1.700 -1.841 12.024 1.00 94.88 91 ALA A C 1
ATOM 645 O O . ALA A 1 91 ? -2.519 -2.693 12.377 1.00 94.88 91 ALA A O 1
ATOM 646 N N . GLN A 1 92 ? -1.252 -0.910 12.860 1.00 93.62 92 GLN A N 1
ATOM 647 C CA . GLN A 1 92 ? -1.635 -0.834 14.267 1.00 93.62 92 GLN A CA 1
ATOM 648 C C . GLN A 1 92 ? -3.000 -0.147 14.438 1.00 93.62 92 GLN A C 1
ATOM 650 O O . GLN A 1 92 ? -3.314 0.797 13.708 1.00 93.62 92 GLN A O 1
ATOM 655 N N . PRO A 1 93 ? -3.825 -0.551 15.417 1.00 89.81 93 PRO A N 1
ATOM 656 C CA . PRO A 1 93 ? -5.043 0.184 15.738 1.00 89.81 93 PRO A CA 1
ATOM 657 C C . PRO A 1 93 ? -4.714 1.616 16.190 1.00 89.81 93 PRO A C 1
ATOM 659 O O . PRO A 1 93 ? -3.661 1.881 16.777 1.00 89.81 93 PRO A O 1
ATOM 662 N N . ILE A 1 94 ? -5.641 2.554 15.971 1.00 82.44 94 ILE A N 1
ATOM 663 C CA . ILE A 1 94 ? -5.601 3.840 16.676 1.00 82.44 94 ILE A CA 1
ATOM 664 C C . ILE A 1 94 ? -5.732 3.505 18.166 1.00 82.44 94 ILE A C 1
ATOM 666 O O . ILE A 1 94 ? -6.691 2.849 18.569 1.00 82.44 94 ILE A O 1
ATOM 670 N N . GLY A 1 95 ? -4.718 3.868 18.957 1.00 71.06 95 GLY A N 1
ATOM 671 C CA . GLY A 1 95 ? -4.628 3.515 20.375 1.00 71.06 95 GLY A CA 1
ATOM 672 C C . GLY A 1 95 ? -5.912 3.824 21.152 1.00 71.06 95 GLY A C 1
ATOM 673 O O . GLY A 1 95 ? -6.645 4.753 20.811 1.00 71.06 95 GLY A O 1
ATOM 674 N N . GLY A 1 96 ? -6.171 3.017 22.187 1.00 62.91 96 GLY A N 1
ATOM 675 C CA . GLY A 1 96 ? -7.372 3.093 23.017 1.00 62.91 96 GLY A CA 1
ATOM 676 C C . GLY A 1 96 ? -7.636 4.486 23.589 1.00 62.91 96 GLY A C 1
ATOM 677 O O . GLY A 1 96 ? -6.737 5.329 23.649 1.00 62.91 96 GLY A O 1
ATOM 678 N N . LEU A 1 97 ? -8.891 4.710 24.001 1.00 64.62 97 LEU A N 1
ATOM 679 C CA . LEU A 1 97 ? -9.344 5.976 24.575 1.00 64.62 97 LEU A CA 1
ATOM 680 C C . LEU A 1 97 ? -8.293 6.522 25.560 1.00 64.62 97 LEU A C 1
ATOM 682 O O . LEU A 1 97 ? -7.756 5.751 26.363 1.00 64.62 97 LEU A O 1
ATOM 686 N N . PRO A 1 98 ? -7.973 7.825 25.499 1.00 67.56 98 PRO A N 1
ATOM 687 C CA . PRO A 1 98 ? -6.917 8.388 26.326 1.00 67.56 98 PRO A CA 1
ATOM 688 C C . PRO A 1 98 ? -7.233 8.120 27.799 1.00 67.56 98 PRO A C 1
ATOM 690 O O . PRO A 1 98 ? -8.391 8.197 28.181 1.00 67.56 98 PRO A O 1
ATOM 693 N N . ALA A 1 99 ? -6.234 7.827 28.638 1.00 65.75 99 ALA A N 1
ATOM 694 C CA . ALA A 1 99 ? -6.450 7.376 30.023 1.00 65.75 99 ALA A CA 1
ATOM 695 C C . ALA A 1 99 ? -7.400 8.273 30.856 1.00 65.75 99 ALA A C 1
ATOM 697 O O . ALA A 1 99 ? -8.050 7.798 31.787 1.00 65.75 99 ALA A O 1
ATOM 698 N N . TRP A 1 100 ? -7.532 9.558 30.500 1.00 66.12 100 TRP A N 1
ATOM 699 C CA . TRP A 1 100 ? -8.480 10.490 31.117 1.00 66.12 100 TRP A CA 1
ATOM 700 C C . TRP A 1 100 ? -9.956 10.211 30.784 1.00 66.12 100 TRP A C 1
ATOM 702 O O . TRP A 1 100 ? -10.835 10.647 31.525 1.00 66.12 100 TRP A O 1
ATOM 712 N N . SER A 1 101 ? -10.272 9.477 29.717 1.00 71.06 101 SER A N 1
ATOM 713 C CA . SER A 1 101 ? -11.649 9.126 29.343 1.00 71.06 101 SER A CA 1
ATOM 714 C C . SER A 1 101 ? -12.326 8.247 30.401 1.00 71.06 101 SER A C 1
ATOM 716 O O . SER A 1 101 ? -13.538 8.333 30.584 1.00 71.06 101 SER A O 1
ATOM 718 N N . ALA A 1 102 ? -11.548 7.469 31.163 1.00 65.94 102 ALA A N 1
ATOM 719 C CA . ALA A 1 102 ? -12.031 6.692 32.302 1.00 65.94 102 ALA A CA 1
ATOM 720 C C . ALA A 1 102 ? -12.383 7.563 33.527 1.00 65.94 102 ALA A C 1
ATOM 722 O O . ALA A 1 102 ? -13.061 7.095 34.440 1.00 65.94 102 ALA A O 1
ATOM 723 N N . MET A 1 103 ? -11.973 8.839 33.561 1.00 73.75 103 MET A N 1
ATOM 724 C CA . MET A 1 103 ? -12.290 9.750 34.670 1.00 73.75 103 MET A CA 1
ATOM 725 C C . MET A 1 103 ? -13.728 10.283 34.606 1.00 73.75 103 MET A C 1
ATOM 727 O O . MET A 1 103 ? -14.316 10.574 35.647 1.00 73.75 103 MET A O 1
ATOM 731 N N . TRP A 1 104 ? -14.318 10.383 33.412 1.00 79.12 104 TRP A N 1
ATOM 732 C CA . TRP A 1 104 ? -15.663 10.941 33.221 1.00 79.12 104 TRP A CA 1
ATOM 733 C C . TRP A 1 104 ? -16.767 10.098 33.880 1.00 79.12 104 TRP A C 1
ATOM 735 O O . TRP A 1 104 ? -17.564 10.669 34.629 1.00 79.12 104 TRP A O 1
ATOM 745 N N . PRO A 1 105 ? -16.799 8.759 33.716 1.00 81.62 105 PRO A N 1
ATOM 746 C CA . PRO A 1 105 ? -17.754 7.914 34.431 1.00 81.62 105 PRO A CA 1
ATOM 747 C C . PRO A 1 105 ? -17.619 8.037 35.955 1.00 81.62 105 PRO A C 1
ATOM 749 O O . PRO A 1 105 ? -18.621 8.162 36.657 1.00 81.62 105 PRO A O 1
ATOM 752 N N . CYS A 1 106 ? -16.387 8.074 36.475 1.00 83.06 106 CYS A N 1
ATOM 753 C CA . CYS A 1 106 ? -16.121 8.201 37.910 1.00 83.06 106 CYS A CA 1
ATOM 754 C C . CYS A 1 106 ? -16.598 9.547 38.476 1.00 83.06 106 CYS A C 1
ATOM 756 O O . CYS A 1 106 ? -17.185 9.586 39.558 1.00 83.06 106 CYS A O 1
ATOM 758 N N . ALA A 1 107 ? -16.402 10.644 37.739 1.00 85.69 107 ALA A N 1
ATOM 759 C CA . ALA A 1 107 ? -16.884 11.966 38.133 1.00 85.69 107 ALA A CA 1
ATOM 760 C C . ALA A 1 107 ? -18.423 12.037 38.166 1.00 85.69 107 ALA A C 1
ATOM 762 O O . ALA A 1 107 ? -18.996 12.616 39.094 1.00 85.69 107 ALA A O 1
ATOM 763 N N . ILE A 1 108 ? -19.102 11.405 37.201 1.00 88.38 108 ILE A N 1
ATOM 764 C CA . ILE A 1 108 ? -20.572 11.329 37.155 1.00 88.38 108 ILE A CA 1
ATOM 765 C C . ILE A 1 108 ? -21.109 10.503 38.333 1.00 88.38 108 ILE A C 1
ATOM 767 O O . ILE A 1 108 ? -21.989 10.958 39.062 1.00 88.38 108 ILE A O 1
ATOM 771 N N . VAL A 1 109 ? -20.550 9.317 38.588 1.00 92.44 109 VAL A N 1
ATOM 772 C CA . VAL A 1 109 ? -20.982 8.469 39.713 1.00 92.44 109 VAL A CA 1
ATOM 773 C C . VAL A 1 109 ? -20.720 9.156 41.059 1.00 92.44 109 VAL A C 1
ATOM 775 O O . VAL A 1 109 ? -21.597 9.180 41.925 1.00 92.44 109 VAL A O 1
ATOM 778 N N . GLY A 1 110 ? -19.550 9.777 41.229 1.00 90.38 110 GLY A N 1
ATOM 779 C CA . GLY A 1 110 ? -19.202 10.503 42.452 1.00 90.38 110 GLY A CA 1
ATOM 780 C C . GLY A 1 110 ? -20.129 11.690 42.732 1.00 90.38 110 GLY A C 1
ATOM 781 O O . GLY A 1 110 ? -20.561 11.888 43.869 1.00 90.38 110 GLY A O 1
ATOM 782 N N . SER A 1 111 ? -20.499 12.453 41.701 1.00 92.00 111 SER A N 1
ATOM 783 C CA . SER A 1 111 ? -21.417 13.589 41.852 1.00 92.00 111 SER A CA 1
ATOM 784 C C . SER A 1 111 ? -22.841 13.148 42.216 1.00 92.00 111 SER A C 1
ATOM 786 O O . SER A 1 111 ? -23.440 13.748 43.113 1.00 92.00 111 SER A O 1
ATOM 788 N N . ILE A 1 112 ? -23.350 12.053 41.637 1.00 94.88 112 ILE A N 1
ATOM 789 C CA . ILE A 1 112 ? -24.649 11.463 42.014 1.00 94.88 112 ILE A CA 1
ATOM 790 C C . ILE A 1 112 ? -24.658 11.050 43.496 1.00 94.88 112 ILE A C 1
ATOM 792 O O . ILE A 1 112 ? -25.596 11.384 44.228 1.00 94.88 112 ILE A O 1
ATOM 796 N N . LEU A 1 113 ? -23.598 10.384 43.970 1.00 94.88 113 LEU A N 1
ATOM 797 C CA . LEU A 1 113 ? -23.479 9.964 45.371 1.00 94.88 113 LEU A CA 1
ATOM 798 C C . LEU A 1 113 ? -23.417 11.156 46.338 1.00 94.88 113 LEU A C 1
ATOM 800 O O . LEU A 1 113 ? -24.086 11.146 47.374 1.00 94.88 113 LEU A O 1
ATOM 804 N N . CYS A 1 114 ? -22.679 12.214 45.991 1.00 94.75 114 CYS A N 1
ATOM 805 C CA . CYS A 1 114 ? -22.608 13.439 46.792 1.00 94.75 114 CYS A CA 1
ATOM 806 C C . CYS A 1 114 ? -23.970 14.133 46.921 1.00 94.75 114 CYS A C 1
ATOM 808 O O . CYS A 1 114 ? -24.346 14.559 48.018 1.00 94.75 114 CYS A O 1
ATOM 810 N N . VAL A 1 115 ? -24.735 14.225 45.828 1.00 94.69 115 VAL A N 1
ATOM 811 C CA . VAL A 1 115 ? -26.085 14.807 45.850 1.00 94.69 115 VAL A CA 1
ATOM 812 C C . VAL A 1 115 ? -27.018 13.964 46.720 1.00 94.69 115 VAL A C 1
ATOM 814 O O . VAL A 1 115 ? -27.704 14.516 47.585 1.00 94.69 115 VAL A O 1
ATOM 817 N N . ALA A 1 116 ? -26.994 12.637 46.569 1.00 94.12 116 ALA A N 1
ATOM 818 C CA . ALA A 1 116 ? -27.793 11.728 47.389 1.00 94.12 116 ALA A CA 1
ATOM 819 C C . ALA A 1 116 ? -27.468 11.866 48.888 1.00 94.12 116 ALA A C 1
ATOM 821 O O . ALA A 1 116 ? -28.376 11.998 49.715 1.00 94.12 116 ALA A O 1
ATOM 822 N N . ALA A 1 117 ? -26.181 11.933 49.243 1.00 94.00 117 ALA A N 1
ATOM 823 C CA . ALA A 1 117 ? -25.733 12.143 50.617 1.00 94.00 117 ALA A CA 1
ATOM 824 C C . ALA A 1 117 ? -26.192 13.501 51.176 1.00 94.00 117 ALA A C 1
ATOM 826 O O . ALA A 1 117 ? -26.673 13.580 52.310 1.00 94.00 117 ALA A O 1
ATOM 827 N N . MET A 1 118 ? -26.111 14.574 50.381 1.00 94.38 118 MET A N 1
ATOM 828 C CA . MET A 1 118 ? -26.589 15.903 50.775 1.00 94.38 118 MET A CA 1
ATOM 829 C C . MET A 1 118 ? -28.097 15.924 51.038 1.00 94.38 118 MET A C 1
ATOM 831 O O . MET A 1 118 ? -28.543 16.481 52.047 1.00 94.38 118 MET A O 1
ATOM 835 N N . VAL A 1 119 ? -28.886 15.313 50.151 1.00 93.44 119 VAL A N 1
ATOM 836 C CA . VAL A 1 119 ? -30.343 15.204 50.305 1.00 93.44 119 VAL A CA 1
ATOM 837 C C . VAL A 1 119 ? -30.675 14.410 51.565 1.00 93.44 119 VAL A C 1
ATOM 839 O O . VAL A 1 119 ? -31.457 14.877 52.396 1.00 93.44 119 VAL A O 1
ATOM 842 N N . TRP A 1 120 ? -30.019 13.268 51.773 1.00 93.25 120 TRP A N 1
ATOM 843 C CA . TRP A 1 120 ? -30.217 12.443 52.961 1.00 93.25 120 TRP A CA 1
ATOM 844 C C . TRP A 1 120 ? -29.882 13.193 54.258 1.0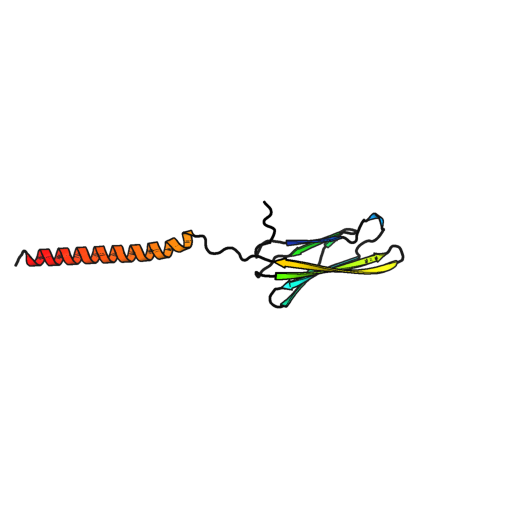0 93.25 120 TRP A C 1
ATOM 846 O O . TRP A 1 120 ? -30.680 13.201 55.200 1.00 93.25 120 TRP A O 1
ATOM 856 N N . LEU A 1 121 ? -28.751 13.907 54.302 1.00 92.69 121 LEU A N 1
ATOM 857 C CA . LEU A 1 121 ? -28.359 14.726 55.453 1.00 92.69 121 LEU A CA 1
ATOM 858 C C . LEU A 1 121 ? -29.366 15.849 55.732 1.00 92.69 121 LEU A C 1
ATOM 860 O O . LEU A 1 121 ? -29.698 16.100 56.895 1.00 92.69 121 LEU A O 1
ATOM 864 N N . ARG A 1 122 ? -29.889 16.510 54.691 1.00 90.12 122 ARG A N 1
ATOM 865 C CA . ARG A 1 122 ? -30.925 17.546 54.836 1.00 90.12 122 ARG A CA 1
ATOM 866 C C . ARG A 1 122 ? -32.230 16.971 55.383 1.00 90.12 122 ARG A C 1
ATOM 868 O O . ARG A 1 122 ? -32.792 17.550 56.314 1.00 90.12 122 ARG A O 1
ATOM 875 N N . VAL A 1 123 ? -32.683 15.826 54.873 1.00 88.62 123 VAL A N 1
ATOM 876 C CA . VAL A 1 123 ? -33.889 15.138 55.366 1.00 88.62 123 VAL A CA 1
ATOM 877 C C . VAL A 1 123 ? -33.710 14.708 56.823 1.00 88.62 123 VAL A C 1
ATOM 879 O O . VAL A 1 123 ? -34.575 14.979 57.659 1.00 88.62 123 VAL A O 1
ATOM 882 N N . ARG A 1 124 ? -32.563 14.114 57.170 1.00 88.69 124 ARG A N 1
ATOM 883 C CA . ARG A 1 124 ? -32.258 13.674 58.540 1.00 88.69 124 ARG A CA 1
ATOM 884 C 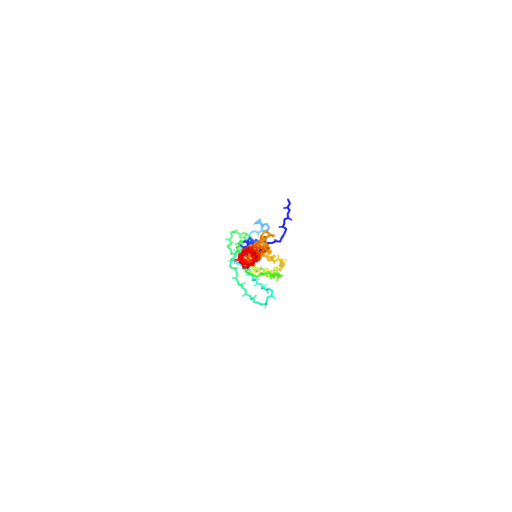C . ARG A 1 124 ? -32.223 14.841 59.529 1.00 88.69 124 ARG A C 1
ATOM 886 O O . ARG A 1 124 ? -32.763 14.726 60.628 1.00 88.69 124 ARG A O 1
ATOM 893 N N . ARG A 1 125 ? -31.629 15.978 59.144 1.00 84.19 125 ARG A N 1
ATOM 894 C CA . ARG A 1 125 ? -31.609 17.200 59.969 1.00 84.19 125 ARG A CA 1
ATOM 895 C C . ARG A 1 125 ? -33.007 17.790 60.169 1.00 84.19 125 ARG A C 1
ATOM 897 O O . ARG A 1 125 ? -33.304 18.231 61.274 1.00 84.19 125 ARG A O 1
ATOM 904 N N . ARG A 1 126 ? -33.874 17.764 59.149 1.00 77.88 126 ARG A N 1
ATOM 905 C CA . ARG A 1 126 ? -35.275 18.207 59.281 1.00 77.88 126 ARG A CA 1
ATOM 906 C C . ARG A 1 126 ? -36.072 17.316 60.233 1.00 77.88 126 ARG A C 1
ATOM 908 O O . ARG A 1 126 ? -36.725 17.839 61.127 1.00 77.88 126 ARG A O 1
ATOM 915 N N . ARG A 1 127 ? -35.946 15.989 60.114 1.00 73.44 127 ARG A N 1
ATOM 916 C CA . ARG A 1 127 ? -36.626 15.045 61.020 1.00 73.44 127 ARG A CA 1
ATOM 917 C C . ARG A 1 127 ? -36.212 15.234 62.483 1.00 73.44 127 ARG A C 1
ATOM 919 O O . ARG A 1 127 ? -37.073 15.262 63.349 1.00 73.44 127 ARG A O 1
ATOM 926 N N . ARG A 1 128 ? -34.919 15.456 62.754 1.00 68.38 128 ARG A N 1
ATOM 927 C CA . ARG A 1 128 ? -34.426 15.724 64.120 1.00 68.38 128 ARG A CA 1
ATOM 928 C C . ARG A 1 128 ? -34.938 17.037 64.720 1.00 68.38 128 ARG A C 1
ATOM 930 O O . ARG A 1 128 ? -35.101 17.102 65.929 1.00 68.38 128 ARG A O 1
ATOM 937 N N . ARG A 1 129 ? -35.182 18.069 63.904 1.00 63.91 129 ARG A N 1
ATOM 938 C CA . ARG A 1 129 ? -35.740 19.346 64.383 1.00 63.91 129 ARG A CA 1
ATOM 939 C C . ARG A 1 129 ? -37.228 19.242 64.729 1.00 63.91 129 ARG A C 1
ATOM 941 O O . ARG A 1 129 ? -37.641 19.851 65.704 1.00 63.91 129 ARG A O 1
ATOM 948 N N . SER A 1 130 ? -37.999 18.434 63.998 1.00 58.94 130 SER A N 1
ATOM 949 C CA . SER A 1 130 ? -39.417 18.195 64.315 1.00 58.94 130 SER A CA 1
ATOM 950 C C . SER A 1 130 ? -39.620 17.463 65.644 1.00 58.94 130 SER A C 1
ATOM 952 O O . SER A 1 130 ? -40.564 17.766 66.357 1.00 58.94 130 SER A O 1
ATOM 954 N N . SER A 1 131 ? -38.730 16.536 66.006 1.00 57.09 131 SER A N 1
ATOM 955 C CA . SER A 1 131 ? -38.810 15.798 67.278 1.00 57.09 131 SER A CA 1
ATOM 956 C C . SER A 1 131 ? -38.363 16.595 68.509 1.00 57.09 131 SER A C 1
ATOM 958 O O . SER A 1 131 ? -38.444 16.071 69.608 1.00 57.09 131 SER A O 1
ATOM 960 N N . ALA A 1 132 ? -37.851 17.818 68.339 1.00 55.97 132 ALA A N 1
ATOM 961 C CA . ALA A 1 132 ? -37.438 18.691 69.441 1.00 55.97 132 ALA A CA 1
ATOM 962 C C . ALA A 1 132 ? -38.475 19.789 69.763 1.00 55.97 132 ALA A C 1
ATOM 964 O O . ALA A 1 132 ? -38.232 20.609 70.642 1.00 55.97 132 ALA A O 1
ATOM 965 N N . GLN A 1 133 ? -39.594 19.839 69.027 1.00 49.94 133 GLN A N 1
ATOM 966 C CA . GLN A 1 133 ? -40.693 20.800 69.223 1.00 49.94 133 GLN A CA 1
ATOM 967 C C . GLN A 1 133 ? -42.021 20.134 69.632 1.00 49.94 133 GLN A C 1
ATOM 969 O O . GLN A 1 133 ? -43.045 20.812 69.653 1.00 49.94 133 GLN A O 1
ATOM 974 N N . ALA A 1 134 ? -42.010 18.834 69.936 1.00 48.47 134 ALA A N 1
ATOM 975 C CA . ALA A 1 134 ? -43.127 18.093 70.522 1.00 48.47 134 ALA A CA 1
ATOM 976 C C . ALA A 1 134 ? -42.731 17.643 71.929 1.00 48.47 134 ALA A C 1
ATOM 978 O O . ALA A 1 134 ? -43.611 17.665 72.812 1.00 48.47 134 ALA A O 1
#

Solvent-accessible surface area (backbone atoms only — not comparable to full-atom values): 7627 Å² total; per-residue (Å²): 135,85,77,88,55,50,35,37,74,40,77,42,77,49,73,50,67,80,57,70,63,89,68,57,42,41,54,75,47,38,37,35,39,37,32,42,70,89,67,52,73,46,81,45,74,28,54,72,58,58,31,36,31,39,33,76,51,60,44,87,58,57,42,56,31,41,37,40,38,39,40,32,29,40,40,79,86,69,47,80,42,77,49,72,48,79,49,72,52,50,27,37,65,72,76,73,82,59,81,66,65,66,48,54,62,53,53,53,54,51,50,54,51,51,51,53,51,52,52,50,52,52,52,54,54,52,56,56,54,60,71,72,76,115

Secondary structure (DSSP, 8-state):
----SPBTT--EEEEEE-S-GGG--EEEEEEEEEE-TTS-EEEEEPEEETTEEEEEE---S-EEEEEEEEEEEE-TTS-EEEEEEEEEEEEBPPPPS-GGGGHHHHHHHHHHHHHHHHHHHHHHHHHHHHTT--

pLDDT: mean 86.44, std 14.06, range [38.34, 98.38]

Mean predicted aligned error: 11.71 Å

Nearest PDB structures (foldseek):
  5fuc-assembly2_C  TM=4.960E-01  e=5.647E-02  Homo sapiens
  1m2v-assembly1_A  TM=3.400E-01  e=1.545E-02  Saccharomyces cerevisiae
  8rbz-assembly1_g  TM=3.857E-01  e=7.009E-02  Homo sapiens
  3irp-assembly1_X  TM=3.387E-01  e=6.291E-02  Staphylococcus saprophyticus subsp. saprophyticus ATCC 15305 = NCTC 7292
  3irz-assembly1_A  TM=2.963E-01  e=1.023E-01  Staphylococcus saprophyticus subsp. saprophyticus ATCC 15305 = NCTC 7292

Radius of gyration: 31.61 Å; Cα contacts (8 Å, |Δi|>4): 220; chains: 1; bounding box: 65×32×98 Å

Foldseek 3Di:
DCPPAAAAQGKDKDKDFPDDLVQVKFWPFKWKWKQDPVRDIDIWGWDGDGRMTMTMDGHNDWFKMKIKMWIWIAGPVRDIDIDIDIDMGTHHYPDDDDPCVVVVVVVVVVVVVVVVVVVVVVVVVVVVVVVVVD

Sequence (134 aa):
MSTFLPRIGEQVIITADLGPPAAGVALSGAQAVIRRPGGEVETVPLLVTGSHATGAWTPSVPGLHGVDVTLTATGSDGIAIERTVFLAFEAQPIGGLPAWSAMWPCAIVGSILCVAAMVWLRVRRRRRRSSAQA